Protein AF-A0AA88I5X0-F1 (afdb_monomer_lite)

Foldseek 3Di:
DDDPPPPDDPVLQKKKFFFDPVLLVQFFQDPPPPDPFDRDGHHPDGFQQPVGDPQQQWKFWAWPVGGDFIWGNPGSGITMGTCVSCVVQQPDVVGPIQTWIKTSDDDPVDPVGDIGTTGTRDMGRRPPDD

Sequence (130 aa):
NEGTGKEATSHNSQTRIRLSSESVKGFGIDYQNLAPNKLGIRGKDTIPVDPPDEYPWMAALMDRYGHFCGGSLIHNRHILTAARCVLNKTSTFPPKRELYVRLGEYDFLDKTRKERNILVERIIIHEDYK

pLDDT: mean 71.61, std 18.91, range [34.5, 94.81]

Structure (mmCIF, N/CA/C/O backbone):
data_AF-A0AA88I5X0-F1
#
_entry.id   AF-A0AA88I5X0-F1
#
loop_
_atom_site.group_PDB
_atom_site.id
_atom_site.type_symbol
_atom_site.label_atom_id
_atom_site.label_alt_id
_atom_site.label_comp_id
_atom_site.label_asym_id
_atom_site.label_entity_id
_atom_site.label_seq_id
_atom_site.pdbx_PDB_ins_code
_atom_site.Cartn_x
_atom_site.Cartn_y
_atom_site.Cartn_z
_atom_site.occupancy
_atom_site.B_iso_or_equiv
_atom_site.auth_seq_id
_atom_site.auth_comp_id
_atom_site.auth_asym_id
_atom_site.auth_atom_id
_atom_site.pdbx_PDB_model_num
ATOM 1 N N . ASN A 1 1 ? -10.125 -10.953 37.740 1.00 35.84 1 ASN A N 1
ATOM 2 C CA . ASN A 1 1 ? -10.886 -10.300 36.655 1.00 35.84 1 ASN A CA 1
ATOM 3 C C . ASN A 1 1 ? -10.100 -10.394 35.364 1.00 35.84 1 ASN A C 1
ATOM 5 O O . ASN A 1 1 ? -9.392 -9.464 35.004 1.00 35.84 1 ASN A O 1
ATOM 9 N N . GLU A 1 2 ? -10.182 -11.554 34.715 1.00 39.91 2 GLU A N 1
ATOM 10 C CA . GLU A 1 2 ? -9.663 -11.772 33.365 1.00 39.91 2 GLU A CA 1
ATOM 11 C C . GLU A 1 2 ? -10.558 -11.023 32.376 1.00 39.91 2 GLU A C 1
ATOM 13 O O . GLU A 1 2 ? -11.710 -11.388 32.145 1.00 39.91 2 GLU A O 1
ATOM 18 N N . GLY A 1 3 ? -10.047 -9.917 31.840 1.00 40.91 3 GLY A N 1
ATOM 19 C CA . GLY A 1 3 ? -10.659 -9.236 30.711 1.00 40.91 3 GLY A CA 1
ATOM 20 C C . GLY A 1 3 ? -10.389 -10.045 29.451 1.00 40.91 3 GLY A C 1
ATOM 21 O O . GLY A 1 3 ? -9.257 -10.095 28.981 1.00 40.91 3 GLY A O 1
ATOM 22 N N . THR A 1 4 ? -11.425 -10.679 28.912 1.00 45.72 4 THR A N 1
ATOM 23 C CA . THR A 1 4 ? -11.408 -11.390 27.632 1.00 45.72 4 THR A CA 1
ATOM 24 C C . THR A 1 4 ? -11.070 -10.431 26.484 1.00 45.72 4 THR A C 1
ATOM 26 O O . THR A 1 4 ? -11.962 -9.858 25.851 1.00 45.72 4 THR A O 1
ATOM 29 N N . GLY A 1 5 ? -9.782 -10.242 26.205 1.00 45.66 5 GLY A N 1
ATOM 30 C CA . GLY A 1 5 ? -9.322 -9.737 24.919 1.00 45.66 5 GLY A CA 1
ATOM 31 C C . GLY A 1 5 ? -9.581 -10.825 23.886 1.00 45.66 5 GLY A C 1
ATOM 32 O O . GLY A 1 5 ? -8.889 -11.837 23.879 1.00 45.66 5 GLY A O 1
ATOM 33 N N . LYS A 1 6 ? -10.624 -10.674 23.062 1.00 47.69 6 LYS A N 1
ATOM 34 C CA . LYS A 1 6 ? -10.809 -11.564 21.911 1.00 47.69 6 LYS A CA 1
ATOM 35 C C . LYS A 1 6 ? -9.628 -11.330 20.973 1.00 47.69 6 LYS A C 1
ATOM 37 O O . LYS A 1 6 ? -9.539 -10.269 20.365 1.00 47.69 6 LYS A O 1
ATOM 42 N N . GLU A 1 7 ? -8.727 -12.299 20.920 1.00 56.38 7 GLU A N 1
ATOM 43 C CA . GLU A 1 7 ? -7.575 -12.316 20.025 1.00 56.38 7 GLU A CA 1
ATOM 44 C C . GLU A 1 7 ? -8.048 -12.134 18.572 1.00 56.38 7 GLU A C 1
ATOM 46 O O . GLU A 1 7 ? -9.090 -12.670 18.176 1.00 56.38 7 GLU A O 1
ATOM 51 N N . ALA A 1 8 ? -7.336 -11.321 17.785 1.00 59.41 8 ALA A N 1
ATOM 52 C CA . ALA A 1 8 ? -7.704 -11.065 16.398 1.00 59.41 8 ALA A CA 1
ATOM 53 C C . ALA A 1 8 ? -7.723 -12.386 15.611 1.00 59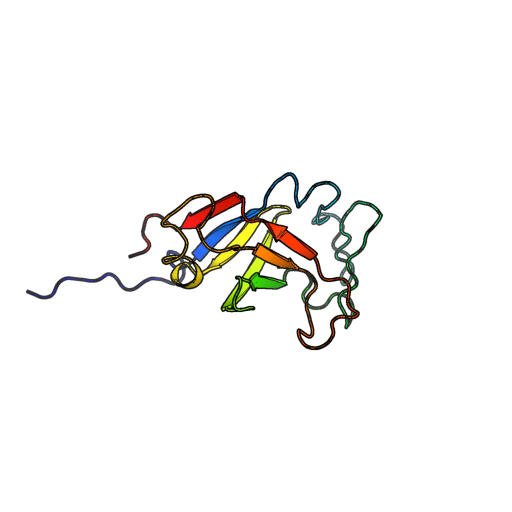.41 8 ALA A C 1
ATOM 55 O O . ALA A 1 8 ? -6.702 -13.042 15.424 1.00 59.41 8 ALA A O 1
ATOM 56 N N . THR A 1 9 ? -8.899 -12.776 15.131 1.00 67.75 9 THR A N 1
ATOM 57 C CA . THR A 1 9 ? -9.056 -13.878 14.182 1.00 67.75 9 THR A CA 1
ATOM 58 C C . THR A 1 9 ? -8.449 -13.513 12.823 1.00 67.75 9 THR A C 1
ATOM 60 O O . THR A 1 9 ? -8.314 -12.342 12.461 1.00 67.75 9 THR A O 1
ATOM 63 N N . SER A 1 10 ? -8.149 -14.519 11.999 1.00 63.25 10 SER A N 1
ATOM 64 C CA . SER A 1 10 ? -7.690 -14.285 10.621 1.00 63.25 10 SER A CA 1
ATOM 65 C C . SER A 1 10 ? -8.636 -13.356 9.832 1.00 63.25 10 SER A C 1
ATOM 67 O O . SER A 1 10 ? -8.168 -12.507 9.075 1.00 63.25 10 SER A O 1
ATOM 69 N N . HIS A 1 11 ? -9.951 -13.435 10.067 1.00 67.62 11 HIS A N 1
ATOM 70 C CA . HIS A 1 11 ? -10.963 -12.689 9.314 1.00 67.62 11 HIS A CA 1
ATOM 71 C C . HIS A 1 11 ? -11.053 -11.208 9.716 1.00 67.62 11 HIS A C 1
ATOM 73 O O . HIS A 1 11 ? -10.990 -10.340 8.849 1.00 67.62 11 HIS A O 1
ATOM 79 N N . ASN A 1 12 ? -11.142 -10.895 11.015 1.00 78.25 12 ASN A N 1
ATOM 80 C CA . ASN A 1 12 ? -11.202 -9.499 11.476 1.00 78.25 12 ASN A CA 1
ATOM 81 C C . ASN A 1 12 ? -9.834 -8.796 11.426 1.00 78.25 12 ASN A C 1
ATOM 83 O O . ASN A 1 12 ? -9.780 -7.574 11.492 1.00 78.25 12 ASN A O 1
ATOM 87 N N . SER A 1 13 ? -8.730 -9.535 11.260 1.00 83.62 13 SER A N 1
ATOM 88 C CA . SER A 1 13 ? -7.395 -8.954 11.072 1.00 83.62 13 SER A CA 1
ATOM 89 C C . SER A 1 13 ? -7.182 -8.277 9.711 1.00 83.62 13 SER A C 1
ATOM 91 O O . SER A 1 13 ? -6.164 -7.609 9.529 1.00 83.62 13 SER A O 1
ATOM 93 N N . GLN A 1 14 ? -8.108 -8.428 8.759 1.00 86.88 14 GLN A N 1
ATOM 94 C CA . GLN A 1 14 ? -7.991 -7.870 7.412 1.00 86.88 14 GLN A CA 1
ATOM 95 C C . GLN A 1 14 ? -8.532 -6.438 7.325 1.00 86.88 14 GLN A C 1
ATOM 97 O O . GLN A 1 14 ? -9.593 -6.113 7.851 1.00 86.88 14 GLN A O 1
ATOM 102 N N . THR A 1 15 ? -7.822 -5.589 6.586 1.00 89.81 15 THR A N 1
ATOM 103 C CA . THR A 1 15 ? -8.151 -4.176 6.387 1.00 89.81 15 THR A CA 1
ATOM 104 C C . THR A 1 15 ? -8.088 -3.811 4.918 1.00 89.81 15 THR A C 1
ATOM 106 O O . THR A 1 15 ? -7.155 -4.185 4.204 1.00 89.81 15 THR A O 1
ATOM 109 N N . ARG A 1 16 ? -9.065 -3.018 4.472 1.00 92.06 16 ARG A N 1
ATOM 110 C CA . ARG A 1 16 ? -9.115 -2.497 3.109 1.00 92.06 16 ARG A CA 1
ATOM 111 C C . ARG A 1 16 ? -8.575 -1.073 3.060 1.00 92.06 16 ARG A C 1
ATOM 113 O O . ARG A 1 16 ? -9.053 -0.195 3.771 1.00 92.06 16 ARG A O 1
ATOM 120 N N . ILE A 1 17 ? -7.623 -0.820 2.173 1.00 91.38 17 ILE A N 1
ATOM 121 C CA . ILE A 1 17 ? -7.149 0.525 1.845 1.00 91.38 17 ILE A CA 1
ATOM 122 C C . ILE A 1 17 ? -7.748 0.923 0.501 1.00 91.38 17 ILE A C 1
ATOM 124 O O . ILE A 1 17 ? -7.644 0.184 -0.477 1.00 91.38 17 ILE A O 1
ATOM 128 N N . ARG A 1 18 ? -8.376 2.096 0.451 1.00 90.56 18 ARG A N 1
ATOM 129 C CA . ARG A 1 18 ? -8.892 2.710 -0.769 1.00 90.56 18 ARG A CA 1
ATOM 130 C C . ARG A 1 18 ? -7.876 3.710 -1.312 1.00 90.56 18 ARG A C 1
ATOM 132 O O . ARG A 1 18 ? -7.434 4.601 -0.588 1.00 90.56 18 ARG A O 1
ATOM 139 N N . LEU A 1 19 ? -7.527 3.557 -2.583 1.00 88.00 19 LEU A N 1
ATOM 140 C CA . LEU A 1 19 ? -6.567 4.396 -3.298 1.00 88.00 19 LEU A CA 1
ATOM 141 C C . LEU A 1 19 ? -7.240 5.645 -3.890 1.00 88.00 19 LEU A C 1
ATOM 143 O O . LEU A 1 19 ? -8.393 5.588 -4.346 1.00 88.00 19 LEU A O 1
ATOM 147 N N . SER A 1 20 ? -6.495 6.754 -3.917 1.00 85.75 20 SER A N 1
ATOM 148 C CA . SER A 1 20 ? -6.930 8.038 -4.478 1.00 85.75 20 SER A CA 1
ATOM 149 C C . SER A 1 20 ? -7.336 7.905 -5.941 1.00 85.75 20 SER A C 1
ATOM 151 O O . SER A 1 20 ? -6.580 7.391 -6.763 1.00 85.75 20 SER A O 1
ATOM 153 N N . SER A 1 21 ? -8.531 8.408 -6.270 1.00 79.06 21 SER A N 1
ATOM 154 C CA . SER A 1 21 ? -9.049 8.421 -7.647 1.00 79.06 21 SER A CA 1
ATOM 155 C C . SER A 1 21 ? -8.152 9.175 -8.624 1.00 79.06 21 SER A C 1
ATOM 157 O O . SER A 1 21 ? -8.062 8.790 -9.785 1.00 79.06 21 SER A O 1
ATOM 159 N N . GLU A 1 22 ? -7.486 10.227 -8.155 1.00 76.62 22 GLU A N 1
ATOM 160 C CA . GLU A 1 22 ? -6.584 11.033 -8.969 1.00 76.62 22 GLU A CA 1
ATOM 161 C C . GLU A 1 22 ? -5.295 10.266 -9.264 1.00 76.62 22 GLU A C 1
ATOM 163 O O . GLU A 1 22 ? -4.879 10.173 -10.415 1.00 76.62 22 GLU A O 1
ATOM 168 N N . SER A 1 23 ? -4.729 9.617 -8.244 1.00 70.19 23 SER A N 1
ATOM 169 C CA . SER A 1 23 ? -3.507 8.819 -8.378 1.00 70.19 23 SER A CA 1
ATOM 170 C C . SER A 1 23 ? -3.701 7.534 -9.191 1.00 70.19 23 SER A C 1
ATOM 172 O O . SER A 1 23 ? -2.721 6.973 -9.671 1.00 70.19 23 SER A O 1
ATOM 174 N N . VAL A 1 24 ? -4.944 7.064 -9.362 1.00 69.81 24 VAL A N 1
ATOM 175 C CA . VAL A 1 24 ? -5.278 5.917 -10.227 1.00 69.81 24 VAL A CA 1
ATOM 176 C C . VAL A 1 24 ? -5.873 6.324 -11.585 1.00 69.81 24 VAL A C 1
ATOM 178 O O . VAL A 1 24 ? -6.347 5.473 -12.337 1.00 69.81 24 VAL A O 1
ATOM 181 N N . LYS A 1 25 ? -5.903 7.615 -11.935 1.00 62.59 25 LYS A N 1
ATOM 182 C CA . LYS A 1 25 ? -6.444 8.059 -13.228 1.00 62.59 25 LYS A CA 1
ATOM 183 C C . LYS A 1 25 ? -5.541 7.563 -14.366 1.00 62.59 25 LYS A C 1
ATOM 185 O O . LYS A 1 25 ? -4.336 7.774 -14.338 1.00 62.59 25 LYS A O 1
ATOM 190 N N . GLY A 1 26 ? -6.118 6.883 -15.361 1.00 53.94 26 GLY A N 1
ATOM 191 C CA . GLY A 1 26 ? -5.339 6.211 -16.417 1.00 53.94 26 GLY A CA 1
ATOM 192 C C . GLY A 1 26 ? -4.691 4.891 -15.972 1.00 53.94 26 GLY A C 1
ATOM 193 O O . GLY A 1 26 ? -3.863 4.342 -16.690 1.00 53.94 26 GLY A O 1
ATOM 194 N N . PHE A 1 27 ? -5.067 4.382 -14.796 1.00 57.94 27 PHE A N 1
ATOM 195 C CA . PHE A 1 27 ? -4.659 3.091 -14.257 1.00 57.94 27 PHE A CA 1
ATOM 196 C C . PHE A 1 27 ? -5.900 2.213 -14.040 1.00 57.94 27 PHE A C 1
ATOM 198 O O . PHE A 1 27 ? -6.858 2.607 -13.375 1.00 57.94 27 PHE A O 1
ATOM 205 N N . GLY A 1 28 ? -5.894 1.001 -14.587 1.00 49.41 28 GLY A N 1
ATOM 206 C CA . GLY A 1 28 ? -6.929 0.011 -14.309 1.00 49.41 28 GLY A CA 1
ATOM 207 C C . GLY A 1 28 ? -6.413 -1.389 -14.567 1.00 49.41 28 GLY A C 1
ATOM 208 O O . GLY A 1 28 ? -5.955 -1.668 -15.663 1.00 49.41 28 GLY A O 1
ATOM 209 N N . ILE A 1 29 ? -6.494 -2.269 -13.581 1.00 52.53 29 ILE A N 1
ATOM 210 C CA . ILE A 1 29 ? -6.174 -3.683 -13.750 1.00 52.53 29 ILE A CA 1
ATOM 211 C C . ILE A 1 29 ? -7.315 -4.309 -14.538 1.00 52.53 29 ILE A C 1
ATOM 213 O O . ILE A 1 29 ? -8.480 -4.234 -14.133 1.00 52.53 29 ILE A O 1
ATOM 217 N N . ASP A 1 30 ? -7.002 -4.900 -15.685 1.00 50.41 30 ASP A N 1
ATOM 218 C CA . ASP A 1 30 ? -7.979 -5.701 -16.407 1.00 50.41 30 ASP A CA 1
ATOM 219 C C . ASP A 1 30 ? -8.085 -7.104 -15.798 1.00 50.41 30 ASP A C 1
ATOM 221 O O . ASP A 1 30 ? -7.369 -8.018 -16.189 1.00 50.41 30 ASP A O 1
ATOM 225 N N . TYR A 1 31 ? -9.008 -7.277 -14.848 1.00 46.94 31 TYR A N 1
ATOM 226 C CA . TYR A 1 31 ? -9.311 -8.585 -14.254 1.00 46.94 31 TYR A CA 1
ATOM 227 C C . TYR A 1 31 ? -9.994 -9.565 -15.229 1.00 46.94 31 TYR A C 1
ATOM 229 O O . TYR A 1 31 ? -10.053 -10.753 -14.933 1.00 46.94 31 TYR A O 1
ATOM 237 N N . GLN A 1 32 ? -10.534 -9.097 -16.365 1.00 41.78 32 GLN A N 1
ATOM 238 C CA . GLN A 1 32 ? -11.267 -9.940 -17.324 1.00 41.78 32 GLN A CA 1
ATOM 239 C C . GLN A 1 32 ? -10.373 -10.499 -18.439 1.00 41.78 32 GLN A C 1
ATOM 241 O O . GLN A 1 32 ? -10.704 -11.527 -19.017 1.00 41.78 32 GLN A O 1
ATOM 246 N N . ASN A 1 33 ? -9.223 -9.869 -18.697 1.00 39.69 33 ASN A N 1
ATOM 247 C CA . ASN A 1 33 ? -8.177 -10.379 -19.589 1.00 39.69 33 ASN A CA 1
ATOM 248 C C . ASN A 1 33 ? -6.875 -10.625 -18.820 1.00 39.69 33 ASN A C 1
ATOM 250 O O . ASN A 1 33 ? -5.794 -10.228 -19.256 1.00 39.69 33 ASN A O 1
ATOM 254 N N . LEU A 1 34 ? -6.985 -11.300 -17.674 1.00 46.91 34 LEU A N 1
ATOM 255 C CA . LEU A 1 34 ? -5.848 -11.933 -17.014 1.00 46.91 34 LEU A CA 1
ATOM 256 C C . LEU A 1 34 ? -5.437 -13.145 -17.857 1.00 46.91 34 LEU A C 1
ATOM 258 O O . LEU A 1 34 ? -5.731 -14.289 -17.513 1.00 46.91 34 LEU A O 1
ATOM 262 N N . ALA A 1 35 ? -4.787 -12.910 -18.997 1.00 36.56 35 ALA A N 1
ATOM 263 C CA . ALA A 1 35 ? -3.944 -13.958 -19.548 1.00 36.56 35 ALA A CA 1
ATOM 264 C C . ALA A 1 35 ? -2.953 -14.355 -18.437 1.00 36.56 35 ALA A C 1
ATOM 266 O O . ALA A 1 35 ? -2.474 -13.455 -17.731 1.00 36.56 35 ALA A O 1
ATOM 267 N N . PRO A 1 36 ? -2.647 -15.652 -18.244 1.00 35.19 36 PRO A N 1
ATOM 268 C CA . PRO A 1 36 ? -1.515 -16.020 -17.408 1.00 35.19 36 PRO A CA 1
ATOM 269 C C . PRO A 1 36 ? -0.325 -15.229 -17.959 1.00 35.19 36 PRO A C 1
ATOM 271 O O . PRO A 1 36 ? 0.010 -15.358 -19.136 1.00 35.19 36 PRO A O 1
ATOM 274 N N . ASN A 1 37 ? 0.224 -14.333 -17.141 1.00 38.97 37 ASN A N 1
ATOM 275 C CA . ASN A 1 37 ? 1.354 -13.462 -17.469 1.00 38.97 37 ASN A CA 1
ATOM 276 C C . ASN A 1 37 ? 1.052 -12.186 -18.283 1.00 38.97 37 ASN A C 1
ATOM 278 O O . ASN A 1 37 ? 1.800 -11.835 -19.191 1.00 38.97 37 ASN A O 1
ATOM 282 N N . LYS A 1 38 ? -0.035 -11.462 -17.989 1.00 40.03 38 LYS A N 1
ATOM 283 C CA . LYS A 1 38 ? -0.143 -10.039 -18.370 1.00 40.03 38 LYS A CA 1
ATOM 284 C C . LYS A 1 38 ? -1.092 -9.301 -17.436 1.00 40.03 38 LYS A C 1
ATOM 286 O O . LYS A 1 38 ? -2.298 -9.256 -17.679 1.00 40.03 38 LYS A O 1
ATOM 291 N N . LEU A 1 39 ? -0.564 -8.656 -16.394 1.00 43.25 39 LEU A N 1
ATOM 292 C CA . LEU A 1 39 ? -1.352 -7.643 -15.688 1.00 43.25 39 LEU A CA 1
ATOM 293 C C . LEU A 1 39 ? -1.342 -6.351 -16.516 1.00 43.25 39 LEU A C 1
ATOM 295 O O . LEU A 1 39 ? -0.566 -5.424 -16.297 1.00 43.25 39 LEU A O 1
ATOM 299 N N . GLY A 1 40 ? -2.199 -6.310 -17.535 1.00 40.81 40 GLY A N 1
ATOM 300 C CA . GLY A 1 40 ? -2.383 -5.133 -18.371 1.00 40.81 40 GLY A CA 1
ATOM 301 C C . GLY A 1 40 ? -3.098 -4.036 -17.591 1.00 40.81 40 GLY A C 1
ATOM 302 O O . GLY A 1 40 ? -4.327 -4.028 -17.511 1.00 40.81 40 GLY A O 1
ATOM 303 N N . ILE A 1 41 ? -2.339 -3.089 -17.036 1.00 44.66 41 ILE A N 1
ATOM 304 C CA . ILE A 1 41 ? -2.891 -1.797 -16.634 1.00 44.66 41 ILE A CA 1
ATOM 305 C C . ILE A 1 41 ? -3.432 -1.126 -17.906 1.00 44.66 41 ILE A C 1
ATOM 307 O O . ILE A 1 41 ? -2.670 -0.730 -18.787 1.00 44.66 41 ILE A O 1
ATOM 311 N N . ARG A 1 42 ? -4.754 -1.039 -18.059 1.00 34.50 42 ARG A N 1
ATOM 312 C CA . ARG A 1 42 ? -5.389 -0.417 -19.224 1.00 34.50 42 ARG A CA 1
ATOM 313 C C . ARG A 1 42 ? -5.069 1.081 -19.244 1.00 34.50 42 ARG A C 1
ATOM 315 O O . ARG A 1 42 ? -5.634 1.846 -18.466 1.00 34.50 42 ARG A O 1
ATOM 322 N N . GLY A 1 43 ? -4.206 1.474 -20.182 1.00 37.72 43 GLY A N 1
ATOM 323 C CA . GLY A 1 43 ? -3.949 2.864 -20.564 1.00 37.72 43 GLY A CA 1
ATOM 324 C C . GLY A 1 43 ? -2.466 3.174 -20.748 1.00 37.72 43 GLY A C 1
ATOM 325 O O . GLY A 1 43 ? -1.873 3.680 -19.817 1.00 37.72 43 GLY A O 1
ATOM 326 N N . LYS A 1 44 ? -1.898 2.893 -21.934 1.00 40.78 44 LYS A N 1
ATOM 327 C CA . LYS A 1 44 ? -0.561 3.284 -22.468 1.00 40.78 44 LYS A CA 1
ATOM 328 C C . LYS A 1 44 ? 0.714 3.102 -21.604 1.00 40.78 44 LYS A C 1
ATOM 330 O O . LYS A 1 44 ? 1.790 3.059 -22.189 1.00 40.78 44 LYS A O 1
ATOM 335 N N . ASP A 1 45 ? 0.610 2.878 -20.299 1.00 45.03 45 ASP A N 1
ATOM 336 C CA . ASP A 1 45 ? 1.696 2.735 -19.335 1.00 45.03 45 ASP A CA 1
ATOM 337 C C . ASP A 1 45 ? 1.561 1.380 -18.624 1.00 45.03 45 ASP A C 1
ATOM 339 O O . ASP A 1 45 ? 0.969 1.261 -17.549 1.00 45.03 45 ASP A O 1
ATOM 343 N N . THR A 1 46 ? 2.086 0.321 -19.236 1.00 49.22 46 THR A N 1
ATOM 344 C CA . THR A 1 46 ? 2.255 -0.969 -18.557 1.00 49.22 46 THR A CA 1
ATOM 345 C C . THR A 1 46 ? 3.389 -0.850 -17.545 1.00 49.22 46 THR A C 1
ATOM 347 O O . THR A 1 46 ? 4.488 -0.434 -17.918 1.00 49.22 46 THR A O 1
ATOM 350 N N . ILE A 1 47 ? 3.143 -1.214 -16.284 1.00 47.72 47 ILE A N 1
ATOM 351 C CA . ILE A 1 47 ? 4.206 -1.351 -15.283 1.00 47.72 47 ILE A CA 1
ATOM 352 C C . ILE A 1 47 ? 4.950 -2.656 -15.596 1.00 47.72 47 ILE A C 1
ATOM 354 O O . ILE A 1 47 ? 4.322 -3.712 -15.515 1.00 47.72 47 ILE A O 1
ATOM 358 N N . PRO A 1 48 ? 6.235 -2.625 -15.985 1.00 46.97 48 PRO A N 1
ATOM 359 C CA . PRO A 1 48 ? 7.016 -3.841 -16.149 1.00 46.97 48 PRO A CA 1
ATOM 360 C C . PRO A 1 48 ? 7.295 -4.413 -14.754 1.00 46.97 48 PRO A C 1
ATOM 362 O O . PRO A 1 48 ? 8.040 -3.819 -13.979 1.00 46.97 48 PRO A O 1
ATOM 365 N N . VAL A 1 49 ? 6.661 -5.532 -14.421 1.00 49.00 49 VAL A N 1
ATOM 366 C CA . VAL A 1 49 ? 7.092 -6.426 -13.336 1.00 49.00 49 VAL A CA 1
ATOM 367 C C . VAL A 1 49 ? 8.181 -7.344 -13.911 1.00 49.00 49 VAL A C 1
ATOM 369 O O . VAL A 1 49 ? 8.109 -7.666 -15.089 1.00 49.00 49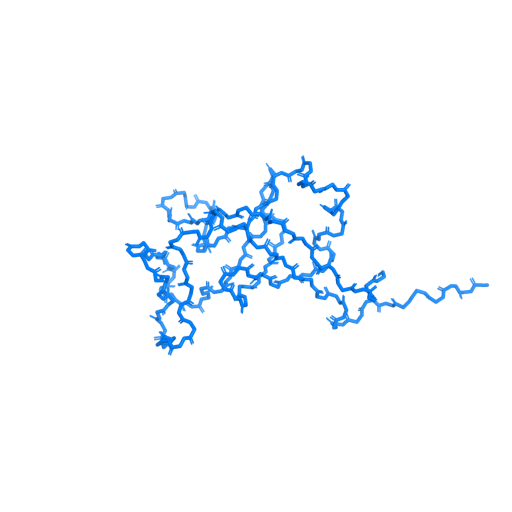 VAL A O 1
ATOM 372 N N . ASP A 1 50 ? 9.226 -7.692 -13.158 1.00 45.47 50 ASP A N 1
ATOM 373 C CA . ASP A 1 50 ? 10.320 -8.567 -13.627 1.00 45.47 50 ASP A CA 1
ATOM 374 C C . ASP A 1 50 ? 10.805 -9.492 -12.480 1.00 45.47 50 ASP A C 1
ATOM 376 O O . ASP A 1 50 ? 11.159 -8.930 -11.437 1.00 45.47 50 ASP A O 1
ATOM 380 N N . PRO A 1 51 ? 10.824 -10.842 -12.634 1.00 50.66 51 PRO A N 1
ATOM 381 C CA . PRO A 1 51 ? 10.410 -11.571 -13.835 1.00 50.66 51 PRO A CA 1
ATOM 382 C C . PRO A 1 51 ? 8.957 -11.234 -14.185 1.00 50.66 51 PRO A C 1
ATOM 384 O O . PRO A 1 51 ? 8.154 -11.012 -13.271 1.00 50.66 51 PRO A O 1
ATOM 387 N N . PRO A 1 52 ? 8.638 -11.067 -15.483 1.00 52.09 52 PRO A N 1
ATOM 388 C CA . PRO A 1 52 ? 7.333 -10.607 -15.918 1.00 52.09 52 PRO A CA 1
ATOM 389 C C . PRO A 1 52 ? 6.238 -11.408 -15.244 1.00 52.09 52 PRO A C 1
ATOM 391 O O . PRO A 1 52 ? 6.113 -12.611 -15.443 1.00 52.09 52 PRO A O 1
ATOM 394 N N . ASP A 1 53 ? 5.443 -10.702 -14.446 1.00 55.25 53 ASP A N 1
ATOM 395 C CA . ASP A 1 53 ? 4.083 -11.107 -14.138 1.00 55.25 53 ASP A CA 1
ATOM 396 C C . ASP A 1 53 ? 3.891 -12.221 -13.097 1.00 55.25 53 ASP A C 1
ATOM 398 O O . ASP A 1 53 ? 2.786 -12.754 -13.009 1.00 55.25 53 ASP A O 1
ATOM 402 N N . GLU A 1 54 ? 4.873 -12.528 -12.238 1.00 67.12 54 GLU A N 1
ATOM 403 C CA . GLU A 1 54 ? 4.645 -13.554 -11.200 1.00 67.12 54 GLU A CA 1
ATOM 404 C C . GLU A 1 54 ? 3.704 -13.080 -10.076 1.00 67.12 54 GLU A C 1
ATOM 406 O O . GLU A 1 54 ? 2.799 -13.815 -9.677 1.00 67.12 54 GLU A O 1
ATOM 411 N N . TYR A 1 55 ? 3.861 -11.837 -9.588 1.00 76.12 55 TYR A N 1
ATOM 412 C CA . TYR A 1 55 ? 3.053 -11.306 -8.472 1.00 76.12 55 TYR A CA 1
ATOM 413 C C . TYR A 1 55 ? 2.586 -9.853 -8.669 1.00 76.12 55 TYR A C 1
ATOM 415 O O . TYR A 1 55 ? 2.828 -8.984 -7.828 1.00 76.12 55 TYR A O 1
ATOM 423 N N . PRO A 1 56 ? 1.877 -9.548 -9.764 1.00 72.94 56 PRO A N 1
ATOM 424 C CA . PRO A 1 56 ? 1.515 -8.179 -10.132 1.00 72.94 56 PRO A CA 1
ATOM 425 C C . PRO A 1 56 ? 0.507 -7.504 -9.181 1.00 72.94 56 PRO A C 1
ATOM 427 O O . PRO A 1 56 ? 0.323 -6.288 -9.218 1.00 72.94 56 PRO A O 1
ATOM 430 N N . TRP A 1 57 ? -0.144 -8.275 -8.307 1.00 82.56 57 TRP A N 1
ATOM 431 C CA . TRP A 1 57 ? -0.994 -7.762 -7.231 1.00 82.56 57 TRP A CA 1
ATOM 432 C C . TRP A 1 57 ? -0.213 -7.350 -5.977 1.00 82.56 57 TRP A C 1
ATOM 434 O O . TRP A 1 57 ? -0.827 -6.836 -5.040 1.00 82.56 57 TRP A O 1
ATOM 444 N N . MET A 1 58 ? 1.100 -7.590 -5.907 1.00 86.38 58 MET A N 1
ATOM 445 C CA . MET A 1 58 ? 1.899 -7.228 -4.739 1.00 86.38 58 MET A CA 1
ATOM 446 C C . MET A 1 58 ? 1.925 -5.719 -4.546 1.00 86.38 58 MET A C 1
ATOM 448 O O . MET A 1 58 ? 2.191 -4.942 -5.465 1.00 86.38 58 MET A O 1
ATOM 452 N N . ALA A 1 59 ? 1.636 -5.317 -3.316 1.00 90.94 59 ALA A N 1
ATOM 453 C CA . ALA A 1 59 ? 1.604 -3.931 -2.912 1.00 90.94 59 ALA A CA 1
ATOM 454 C C . ALA A 1 59 ? 2.525 -3.726 -1.713 1.00 90.94 59 ALA A C 1
ATOM 456 O O . ALA A 1 59 ? 2.401 -4.406 -0.695 1.00 90.94 59 ALA A O 1
ATOM 457 N N . ALA A 1 60 ? 3.420 -2.754 -1.823 1.00 92.81 60 ALA A N 1
ATOM 458 C CA . ALA A 1 60 ? 4.243 -2.298 -0.718 1.00 92.81 60 ALA A CA 1
ATOM 459 C C . ALA A 1 60 ? 3.566 -1.091 -0.062 1.00 92.81 60 ALA A C 1
ATOM 461 O O . ALA A 1 60 ? 3.287 -0.086 -0.716 1.00 92.81 60 ALA A O 1
ATOM 462 N N . LEU A 1 61 ? 3.273 -1.179 1.233 1.00 93.69 61 LEU A N 1
ATOM 463 C CA . LEU A 1 61 ? 2.822 -0.039 2.020 1.00 93.69 61 LEU A CA 1
ATOM 464 C C . LEU A 1 61 ? 4.053 0.735 2.477 1.00 93.69 61 LEU A C 1
ATOM 466 O O . LEU A 1 61 ? 4.950 0.192 3.130 1.00 93.69 61 LEU A O 1
ATOM 470 N N . MET A 1 62 ? 4.061 2.014 2.130 1.00 92.56 62 MET A N 1
ATOM 471 C CA . MET A 1 62 ? 5.195 2.903 2.300 1.00 92.56 62 MET A CA 1
ATOM 472 C C . MET A 1 62 ? 4.797 4.091 3.161 1.00 92.56 62 MET A C 1
ATOM 474 O O . MET A 1 62 ? 3.681 4.605 3.066 1.00 92.56 62 MET A O 1
ATOM 478 N N . ASP A 1 63 ? 5.726 4.557 3.982 1.00 89.62 63 ASP A N 1
ATOM 479 C CA . ASP A 1 63 ? 5.659 5.896 4.544 1.00 89.62 63 ASP A CA 1
ATOM 480 C C . ASP A 1 63 ? 6.990 6.630 4.338 1.00 89.62 63 ASP A C 1
ATOM 482 O O . ASP A 1 63 ? 7.874 6.162 3.617 1.00 89.62 63 ASP A O 1
ATOM 486 N N . ARG A 1 64 ? 7.146 7.803 4.956 1.00 86.62 64 ARG A N 1
ATOM 487 C CA . ARG A 1 64 ? 8.377 8.603 4.857 1.00 86.62 64 ARG A CA 1
ATOM 488 C C . ARG A 1 64 ? 9.654 7.872 5.302 1.00 86.62 64 ARG A C 1
ATOM 490 O O . ARG A 1 64 ? 10.744 8.352 5.017 1.00 86.62 64 ARG A O 1
ATOM 497 N N . TYR A 1 65 ? 9.530 6.778 6.054 1.00 88.31 65 TYR A N 1
ATOM 498 C CA . TYR A 1 65 ? 10.647 5.962 6.528 1.00 88.31 65 TYR A CA 1
ATOM 499 C C . TYR A 1 65 ? 10.916 4.744 5.634 1.00 88.31 65 TYR A C 1
ATOM 501 O O . TYR A 1 65 ? 11.886 4.029 5.871 1.00 88.31 65 TYR A O 1
ATOM 509 N N . GLY A 1 66 ? 10.089 4.517 4.610 1.00 89.56 66 GLY A N 1
ATOM 510 C CA . GLY A 1 66 ? 10.223 3.416 3.662 1.00 89.56 66 GLY A CA 1
ATOM 511 C C . GLY A 1 66 ? 9.112 2.372 3.777 1.00 89.56 66 GLY A C 1
ATOM 512 O O . GLY A 1 66 ? 8.014 2.646 4.268 1.00 89.56 66 GLY A O 1
ATOM 513 N N . HIS A 1 67 ? 9.403 1.174 3.267 1.00 92.94 67 HIS A N 1
ATOM 514 C CA . HIS A 1 67 ? 8.501 0.025 3.303 1.00 92.94 67 HIS A CA 1
ATOM 515 C C . HIS A 1 67 ? 8.307 -0.472 4.737 1.00 92.94 67 HIS A C 1
ATOM 517 O O . HIS A 1 67 ? 9.282 -0.724 5.443 1.00 92.94 67 HIS A O 1
ATOM 523 N N . PHE A 1 68 ? 7.053 -0.653 5.154 1.00 92.19 68 PHE A N 1
ATOM 524 C CA . PHE A 1 68 ? 6.742 -1.139 6.503 1.00 92.19 68 PHE A CA 1
ATOM 525 C C . PHE A 1 68 ? 5.778 -2.329 6.540 1.00 92.19 68 PHE A C 1
ATOM 527 O O . PHE A 1 68 ? 5.724 -3.025 7.551 1.00 92.19 68 PHE A O 1
ATOM 534 N N . CYS A 1 69 ? 5.004 -2.564 5.479 1.00 94.81 69 CYS A N 1
ATOM 535 C CA . CYS A 1 69 ? 4.083 -3.693 5.384 1.00 94.81 69 CYS A CA 1
ATOM 536 C C . CYS A 1 69 ? 3.797 -4.062 3.928 1.00 94.81 69 CYS A C 1
ATOM 538 O O . CYS A 1 69 ? 3.878 -3.226 3.033 1.00 94.81 69 CYS A O 1
ATOM 540 N N . GLY A 1 70 ? 3.351 -5.300 3.722 1.00 94.62 70 GLY A N 1
ATOM 541 C CA . GLY A 1 70 ? 2.798 -5.751 2.450 1.00 94.62 70 GLY A CA 1
ATOM 542 C C . GLY A 1 70 ? 1.279 -5.593 2.358 1.00 94.62 70 GLY A C 1
ATOM 543 O O . GLY A 1 70 ? 0.567 -5.367 3.345 1.00 94.62 70 GLY A O 1
ATOM 544 N N . GLY A 1 71 ? 0.776 -5.762 1.145 1.00 94.06 71 GLY A N 1
ATOM 545 C CA . GLY A 1 71 ? -0.637 -5.858 0.828 1.00 94.06 71 GLY A CA 1
ATOM 546 C C . GLY A 1 71 ? -0.854 -6.494 -0.539 1.00 94.06 71 GLY A C 1
ATOM 547 O O . GLY A 1 71 ? 0.090 -6.798 -1.270 1.00 94.06 71 GLY A O 1
ATOM 548 N N . SER A 1 72 ? -2.120 -6.681 -0.886 1.00 91.44 72 SER A N 1
ATOM 549 C CA . SER A 1 72 ? -2.529 -7.264 -2.159 1.00 91.44 72 SER A CA 1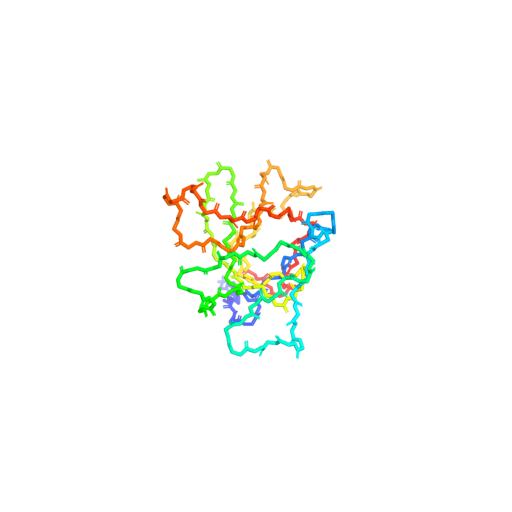
ATOM 550 C C . SER A 1 72 ? -3.579 -6.397 -2.824 1.00 91.44 72 SER A C 1
ATOM 552 O O . SER A 1 72 ? -4.568 -6.002 -2.210 1.00 91.44 72 SER A O 1
ATOM 554 N N . LEU A 1 73 ? -3.371 -6.098 -4.092 1.00 87.25 73 LEU A N 1
ATOM 555 C CA . LEU A 1 73 ? -4.288 -5.344 -4.920 1.00 87.25 73 LEU A CA 1
ATOM 556 C C . LEU A 1 73 ? -5.441 -6.249 -5.363 1.00 87.25 73 LEU A C 1
ATOM 558 O O . LEU A 1 73 ? -5.276 -7.119 -6.208 1.00 87.25 73 LEU A O 1
ATOM 562 N N . ILE A 1 74 ? -6.603 -6.048 -4.742 1.00 86.31 74 ILE A N 1
ATOM 563 C CA . ILE A 1 74 ? -7.815 -6.865 -4.931 1.00 86.31 74 ILE A CA 1
ATOM 564 C C . ILE A 1 74 ? -8.836 -6.198 -5.861 1.00 86.31 74 ILE A C 1
ATOM 566 O O . ILE A 1 74 ? -9.816 -6.810 -6.278 1.00 86.31 74 ILE A O 1
ATOM 570 N N . HIS A 1 75 ? -8.645 -4.908 -6.146 1.00 82.19 75 HIS A N 1
ATOM 571 C CA . HIS A 1 75 ? -9.409 -4.157 -7.135 1.00 82.19 75 HIS A CA 1
ATOM 572 C C . HIS A 1 75 ? -8.604 -2.945 -7.610 1.00 82.19 75 HIS A C 1
ATOM 574 O O . HIS A 1 75 ? -7.669 -2.541 -6.930 1.00 82.19 75 HIS A O 1
ATOM 580 N N . ASN A 1 76 ? -9.017 -2.271 -8.689 1.00 79.06 76 ASN A N 1
ATOM 581 C CA . ASN A 1 76 ? -8.305 -1.103 -9.255 1.00 79.06 76 ASN A CA 1
ATOM 582 C C . ASN A 1 76 ? -7.991 0.012 -8.249 1.00 79.06 76 ASN A C 1
ATOM 584 O O . ASN A 1 76 ? -7.102 0.826 -8.473 1.00 79.06 76 ASN A O 1
ATOM 588 N N . ARG A 1 77 ? -8.751 0.074 -7.154 1.00 85.88 77 ARG A N 1
ATOM 589 C CA . ARG A 1 77 ? -8.613 1.083 -6.103 1.00 85.88 77 ARG A CA 1
ATOM 590 C C . ARG A 1 77 ? -8.587 0.499 -4.700 1.00 85.88 77 ARG A C 1
ATOM 592 O O . ARG A 1 77 ? -8.745 1.257 -3.749 1.00 85.88 77 ARG A O 1
ATOM 599 N N . HIS A 1 78 ? -8.448 -0.816 -4.557 1.00 88.81 78 HIS A N 1
ATOM 600 C CA . HIS A 1 78 ? -8.529 -1.458 -3.251 1.00 88.81 78 HIS A CA 1
ATOM 601 C C . HIS A 1 78 ? -7.346 -2.388 -3.014 1.00 88.81 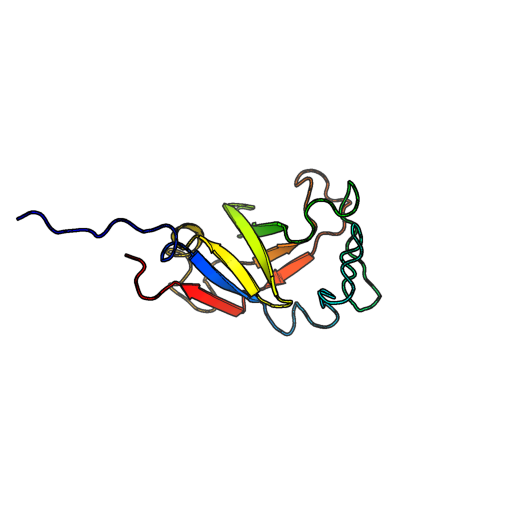78 HIS A C 1
ATOM 603 O O . HIS A 1 78 ? -7.124 -3.325 -3.779 1.00 88.81 78 HIS A O 1
ATOM 609 N N . ILE A 1 79 ? -6.639 -2.133 -1.916 1.00 92.38 79 ILE A N 1
ATOM 610 C CA . ILE A 1 79 ? -5.611 -3.009 -1.359 1.00 92.38 79 ILE A CA 1
ATOM 611 C C . ILE A 1 79 ? -6.185 -3.713 -0.134 1.00 92.38 79 ILE A C 1
ATOM 613 O O . ILE A 1 79 ? -6.854 -3.085 0.688 1.00 92.38 79 ILE A O 1
ATOM 617 N N . LEU A 1 80 ? -5.896 -4.999 0.003 1.00 93.19 80 LEU A N 1
ATOM 618 C CA . LEU A 1 80 ? -6.077 -5.771 1.221 1.00 93.19 80 LEU A CA 1
ATOM 619 C C . LEU A 1 80 ? -4.749 -5.829 1.983 1.00 93.19 80 LEU A C 1
ATOM 621 O O . LEU A 1 80 ? -3.706 -6.104 1.396 1.00 93.19 80 LEU A O 1
ATOM 625 N N . THR A 1 81 ? -4.771 -5.559 3.282 1.00 94.31 81 THR A N 1
ATOM 626 C CA . THR A 1 81 ? -3.607 -5.660 4.176 1.00 94.31 81 THR A CA 1
ATOM 627 C C . THR A 1 81 ? -4.062 -6.098 5.572 1.00 94.31 81 THR A C 1
ATOM 629 O O . THR A 1 81 ? -5.248 -6.346 5.791 1.00 94.31 81 THR A O 1
ATOM 632 N N . ALA A 1 82 ? -3.146 -6.177 6.534 1.00 92.94 82 ALA A N 1
ATOM 633 C CA . ALA A 1 82 ? -3.474 -6.454 7.927 1.00 92.94 82 ALA A CA 1
ATOM 634 C C . ALA A 1 82 ? -3.802 -5.165 8.702 1.00 92.94 82 ALA A C 1
ATOM 636 O O . ALA A 1 82 ? -3.117 -4.151 8.570 1.00 92.94 82 ALA A O 1
ATOM 637 N N . ALA A 1 83 ? -4.793 -5.211 9.590 1.00 89.62 83 ALA A N 1
ATOM 638 C CA . ALA A 1 83 ? -5.179 -4.101 10.457 1.00 89.62 83 ALA A CA 1
ATOM 639 C C . ALA A 1 83 ? -4.008 -3.582 11.299 1.00 89.62 83 ALA A C 1
ATOM 641 O O . ALA A 1 83 ? -3.774 -2.372 11.339 1.00 89.62 83 ALA A O 1
ATOM 642 N N . ARG A 1 84 ? -3.187 -4.481 11.859 1.00 89.25 84 ARG A N 1
ATOM 643 C CA . ARG A 1 84 ? -1.974 -4.120 12.614 1.00 89.25 84 ARG A CA 1
ATOM 644 C C . ARG A 1 84 ? -0.979 -3.240 11.858 1.00 89.25 84 ARG A C 1
ATOM 646 O O . ARG A 1 84 ? -0.257 -2.480 12.492 1.00 89.25 84 ARG A O 1
ATOM 653 N N . CYS A 1 85 ? -0.965 -3.289 10.526 1.00 90.31 85 CYS A N 1
ATOM 654 C CA . CYS A 1 85 ? -0.106 -2.422 9.720 1.00 90.31 85 CYS A CA 1
ATOM 655 C C . CYS A 1 85 ? -0.533 -0.950 9.785 1.00 90.31 85 CYS A C 1
ATOM 657 O O . CYS A 1 85 ? 0.292 -0.054 9.620 1.00 90.31 85 CYS A O 1
ATOM 659 N N . VAL A 1 86 ? -1.821 -0.681 10.011 1.00 86.69 86 VAL A N 1
ATOM 660 C CA . VAL A 1 86 ? -2.415 0.644 9.791 1.00 86.69 86 VAL A CA 1
ATOM 661 C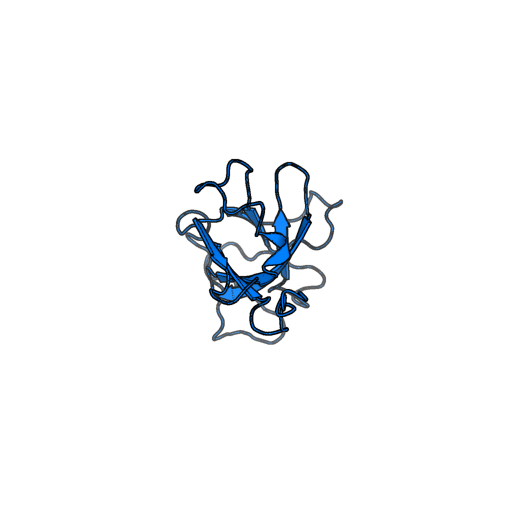 C . VAL A 1 86 ? -3.160 1.222 10.991 1.00 86.69 86 VAL A C 1
ATOM 663 O O . VAL A 1 86 ? -3.482 2.405 10.954 1.00 86.69 86 VAL A O 1
ATOM 666 N N . LEU A 1 87 ? -3.361 0.462 12.073 1.00 81.94 87 LEU A N 1
ATOM 667 C CA . LEU A 1 87 ? -3.981 0.930 13.326 1.00 81.94 87 LEU A CA 1
ATOM 668 C C . LEU A 1 87 ? -3.436 2.279 13.806 1.00 81.94 87 LEU A C 1
ATOM 670 O O . LEU A 1 87 ? -4.195 3.206 14.056 1.00 81.94 87 LEU A O 1
ATOM 674 N N . ASN A 1 88 ? -2.111 2.424 13.852 1.00 75.06 88 ASN A N 1
ATOM 675 C CA . ASN A 1 88 ? -1.451 3.641 14.341 1.00 75.06 88 ASN A CA 1
ATOM 676 C C . ASN A 1 88 ? -1.335 4.744 13.272 1.00 75.06 88 ASN A C 1
ATOM 678 O O . ASN A 1 88 ? -0.620 5.732 13.456 1.00 75.06 88 ASN A O 1
ATOM 682 N N . LYS A 1 89 ? -1.971 4.550 12.113 1.00 70.19 89 LYS A N 1
ATOM 683 C CA . LYS A 1 89 ? -1.962 5.469 10.969 1.00 70.19 89 LYS A CA 1
ATOM 684 C C . LYS A 1 89 ? -3.363 6.028 10.675 1.00 70.19 89 LYS A C 1
ATOM 686 O O . LYS A 1 89 ? -3.482 6.871 9.796 1.00 70.19 89 LYS A O 1
ATOM 691 N N . THR A 1 90 ? -4.404 5.604 11.401 1.00 63.94 90 THR A N 1
ATOM 692 C CA . THR A 1 90 ? -5.802 6.040 11.198 1.00 63.94 90 THR A CA 1
ATOM 693 C C . THR A 1 90 ? -6.170 7.344 11.908 1.00 63.94 90 THR A C 1
ATOM 695 O O . THR A 1 90 ? -7.213 7.921 11.616 1.00 63.94 90 THR A O 1
ATOM 698 N N . SER A 1 91 ? -5.334 7.836 12.827 1.00 55.62 91 SER A N 1
ATOM 699 C CA . SER A 1 91 ? -5.679 8.928 13.753 1.00 55.62 91 SER A CA 1
ATOM 700 C C . SER A 1 91 ? -5.807 10.319 13.105 1.00 55.62 91 SER A C 1
ATOM 702 O O . SER A 1 91 ? -6.041 11.307 13.798 1.00 55.62 91 SER A O 1
ATOM 704 N N . THR A 1 92 ? -5.605 10.453 11.792 1.00 55.34 92 THR A N 1
ATOM 705 C CA . THR A 1 92 ? -5.822 11.696 11.032 1.00 55.34 92 THR A CA 1
ATOM 706 C C . THR A 1 92 ? -6.106 11.322 9.573 1.00 55.34 92 THR A C 1
ATOM 708 O O . THR A 1 92 ? -5.419 10.451 9.049 1.00 55.34 92 THR A O 1
ATOM 711 N N . PHE A 1 93 ? -7.094 11.940 8.912 1.00 53.62 93 PHE A N 1
ATOM 712 C CA . PHE A 1 93 ? -7.275 11.833 7.455 1.00 53.62 93 PHE A CA 1
ATOM 713 C C . PHE A 1 93 ? -7.195 13.223 6.801 1.00 53.62 93 PHE A C 1
ATOM 715 O O . PHE A 1 93 ? -7.994 14.086 7.167 1.00 53.62 93 PHE A O 1
ATOM 722 N N . PRO A 1 94 ? -6.265 13.442 5.847 1.00 53.62 94 PRO A N 1
ATOM 723 C CA . PRO A 1 94 ? -5.212 12.506 5.439 1.00 53.62 94 PRO A CA 1
ATOM 724 C C . PRO A 1 94 ? -4.229 12.231 6.599 1.00 53.62 94 PRO A C 1
ATOM 726 O O . PRO A 1 94 ? -4.056 13.084 7.475 1.00 53.62 94 PRO A O 1
ATOM 729 N N . PRO A 1 95 ? -3.623 11.033 6.671 1.00 55.56 95 PRO A N 1
ATOM 730 C CA . PRO A 1 95 ? -2.671 10.712 7.730 1.00 55.56 95 PRO A CA 1
ATOM 731 C C . PRO A 1 95 ? -1.538 11.739 7.765 1.00 55.56 95 PRO A C 1
ATOM 733 O O . PRO A 1 95 ? -0.980 12.096 6.734 1.00 55.56 95 PRO A O 1
ATOM 736 N N . LYS A 1 96 ? -1.142 12.183 8.970 1.00 50.66 96 LYS A N 1
ATOM 737 C CA . LYS A 1 96 ? 0.016 13.084 9.201 1.00 50.66 96 LYS A CA 1
ATOM 738 C C . LYS A 1 96 ? 1.349 12.539 8.654 1.00 50.66 96 LYS A C 1
ATOM 740 O O . LYS A 1 96 ? 2.370 13.218 8.706 1.00 50.66 96 LYS A O 1
ATOM 745 N N . ARG A 1 97 ? 1.369 11.282 8.211 1.00 58.28 97 ARG A N 1
ATOM 746 C CA . ARG A 1 97 ? 2.480 10.619 7.533 1.00 58.28 97 ARG A CA 1
ATOM 747 C C . ARG A 1 97 ? 2.008 10.315 6.119 1.00 58.28 97 ARG A C 1
ATOM 749 O O . ARG A 1 97 ? 0.913 9.781 5.977 1.00 58.28 97 ARG A O 1
ATOM 756 N N . GLU A 1 98 ? 2.838 10.631 5.129 1.00 74.00 98 GLU A N 1
ATOM 757 C CA . GLU A 1 98 ? 2.643 10.330 3.706 1.00 74.00 98 GLU A CA 1
ATOM 758 C C . GLU A 1 98 ? 2.527 8.815 3.491 1.00 74.00 98 GLU A C 1
ATOM 760 O O . GLU A 1 98 ? 3.483 8.153 3.107 1.00 74.00 98 GLU A O 1
ATOM 765 N N . LEU A 1 99 ? 1.375 8.238 3.828 1.00 87.12 99 LEU A N 1
ATOM 766 C CA . LEU A 1 99 ? 1.072 6.847 3.549 1.00 87.12 99 LEU A CA 1
ATOM 767 C C . LEU A 1 99 ? 0.713 6.742 2.072 1.00 87.12 99 LEU A C 1
ATOM 769 O O . LEU A 1 99 ? -0.266 7.335 1.610 1.00 87.12 99 LEU A O 1
ATOM 773 N N . TYR A 1 100 ? 1.477 5.937 1.354 1.00 90.50 100 TYR A N 1
ATOM 774 C CA . TYR A 1 100 ? 1.192 5.593 -0.027 1.00 90.50 100 TYR A CA 1
ATOM 775 C C . TYR A 1 100 ? 1.425 4.105 -0.250 1.00 90.50 100 TYR A C 1
ATOM 777 O O . TYR A 1 100 ? 2.062 3.409 0.542 1.00 90.50 100 TYR A O 1
ATOM 785 N N . VAL A 1 101 ? 0.852 3.610 -1.335 1.00 91.31 101 VAL A N 1
ATOM 786 C CA . VAL A 1 101 ? 1.026 2.238 -1.788 1.00 91.31 101 VAL A CA 1
ATOM 787 C C . VAL A 1 101 ? 1.904 2.263 -3.021 1.00 91.31 101 VAL A C 1
ATOM 789 O O . VAL A 1 101 ? 1.597 2.969 -3.978 1.00 91.31 101 VAL A O 1
ATOM 792 N N . ARG A 1 102 ? 2.982 1.489 -3.005 1.00 89.56 102 ARG A N 1
ATOM 793 C CA . ARG A 1 102 ? 3.843 1.271 -4.157 1.00 89.56 102 ARG A CA 1
ATOM 794 C C . ARG A 1 102 ? 3.475 -0.039 -4.849 1.00 89.56 102 ARG A C 1
ATOM 796 O O . ARG A 1 102 ? 3.384 -1.077 -4.196 1.00 89.56 102 ARG A O 1
ATOM 803 N N . LEU A 1 103 ? 3.257 0.025 -6.160 1.00 85.44 103 LEU A N 1
ATOM 804 C CA . LEU A 1 103 ? 2.967 -1.124 -7.022 1.00 85.44 103 LEU A CA 1
ATOM 805 C C . LEU A 1 103 ? 4.081 -1.327 -8.050 1.00 85.44 103 LEU A C 1
ATOM 807 O O . LEU A 1 103 ? 4.691 -0.352 -8.493 1.00 85.44 103 LEU A O 1
ATOM 811 N N . GLY A 1 104 ? 4.294 -2.584 -8.450 1.00 78.56 104 GLY A N 1
ATOM 812 C CA . GLY A 1 104 ? 5.331 -2.971 -9.416 1.00 78.56 104 GLY A CA 1
ATOM 813 C C . GLY A 1 104 ? 6.756 -2.939 -8.869 1.00 78.56 104 GLY A C 1
ATOM 814 O O . GLY A 1 104 ? 7.704 -2.988 -9.642 1.00 78.56 104 GLY A O 1
ATOM 815 N N . GLU A 1 105 ? 6.896 -2.832 -7.550 1.00 81.06 105 GLU A N 1
ATOM 816 C CA . GLU A 1 105 ? 8.178 -2.929 -6.863 1.00 81.06 105 GLU A CA 1
ATOM 817 C C . GLU A 1 105 ? 8.625 -4.390 -6.775 1.00 81.06 105 GLU A C 1
ATOM 819 O O . GLU A 1 105 ? 7.814 -5.278 -6.508 1.00 81.06 105 GLU A O 1
ATOM 824 N N . TYR A 1 106 ? 9.918 -4.617 -6.969 1.00 78.12 106 TYR A N 1
ATOM 825 C CA . TYR A 1 106 ? 10.539 -5.941 -6.905 1.00 78.12 106 TYR A CA 1
ATOM 826 C C . TYR A 1 106 ? 11.880 -5.886 -6.175 1.00 78.12 106 TYR A C 1
ATOM 828 O O . TYR A 1 106 ? 12.172 -6.756 -5.359 1.00 78.12 106 TYR A O 1
ATOM 836 N N . ASP A 1 107 ? 12.660 -4.835 -6.428 1.00 81.12 107 ASP A N 1
ATOM 837 C CA . ASP A 1 107 ? 13.934 -4.589 -5.772 1.00 81.12 107 ASP A CA 1
ATOM 838 C C . ASP A 1 107 ? 14.017 -3.117 -5.360 1.00 81.12 107 ASP A C 1
ATOM 840 O O . ASP A 1 107 ? 14.277 -2.234 -6.173 1.00 81.12 107 ASP A O 1
ATOM 844 N N . PHE A 1 108 ? 13.865 -2.869 -4.058 1.00 83.50 108 PHE A N 1
ATOM 845 C CA . PHE A 1 108 ? 13.927 -1.528 -3.476 1.00 83.50 108 PHE A CA 1
ATOM 846 C C . PHE A 1 108 ? 15.292 -0.836 -3.649 1.00 83.50 108 PHE A C 1
ATOM 848 O O . PHE A 1 108 ? 15.397 0.370 -3.396 1.00 83.50 108 PHE A O 1
ATOM 855 N N . LEU A 1 109 ? 16.345 -1.575 -4.016 1.00 84.75 109 LEU A N 1
ATOM 856 C CA . LEU A 1 109 ? 17.666 -1.023 -4.312 1.00 84.75 109 LEU A CA 1
ATOM 857 C C . LEU A 1 109 ? 17.766 -0.531 -5.764 1.00 84.75 109 LEU A C 1
ATOM 859 O O . LEU A 1 109 ? 18.531 0.398 -6.041 1.00 84.75 109 LEU A O 1
ATOM 863 N N . ASP A 1 110 ? 16.973 -1.102 -6.671 1.00 81.31 110 ASP A N 1
ATOM 864 C CA . ASP A 1 110 ? 16.948 -0.756 -8.088 1.00 81.31 110 ASP A CA 1
ATOM 865 C C . ASP A 1 110 ? 15.973 0.396 -8.370 1.00 81.31 110 ASP A C 1
ATOM 867 O O . ASP A 1 110 ? 14.794 0.219 -8.665 1.00 81.31 110 ASP A O 1
ATOM 871 N N . LYS A 1 111 ? 16.505 1.619 -8.348 1.00 76.50 111 LYS A N 1
ATOM 872 C CA . LYS A 1 111 ? 15.741 2.842 -8.653 1.00 76.50 111 LYS A CA 1
ATOM 873 C C . LYS A 1 111 ? 15.512 3.084 -10.146 1.00 76.50 111 LYS A C 1
ATOM 875 O O . LYS A 1 111 ? 14.975 4.127 -10.513 1.00 76.50 111 LYS A O 1
ATOM 880 N N . THR A 1 112 ? 15.998 2.201 -11.018 1.00 72.75 112 THR A N 1
ATOM 881 C CA . THR A 1 112 ? 15.825 2.347 -12.471 1.00 72.75 112 THR A CA 1
ATOM 882 C C . THR A 1 112 ? 14.497 1.767 -12.957 1.00 72.75 112 THR A C 1
ATOM 884 O O . THR A 1 112 ? 14.090 2.019 -14.097 1.00 72.75 112 THR A O 1
ATOM 887 N N . ARG A 1 113 ? 13.803 1.018 -12.088 1.00 68.44 113 ARG A N 1
ATOM 888 C CA . ARG A 1 113 ? 12.499 0.419 -12.368 1.00 68.44 113 ARG A CA 1
ATOM 889 C C . ARG A 1 113 ? 11.381 1.458 -12.372 1.00 68.44 113 ARG A C 1
ATOM 891 O O . ARG A 1 113 ? 11.551 2.629 -12.048 1.00 68.44 113 ARG A O 1
ATOM 898 N N . LYS A 1 114 ? 10.231 1.025 -12.891 1.00 71.00 114 LYS A N 1
ATOM 899 C CA . LYS A 1 114 ? 9.032 1.855 -13.041 1.00 71.00 114 LYS A CA 1
ATOM 900 C C . LYS A 1 114 ? 7.992 1.463 -12.003 1.00 71.00 114 LYS A C 1
ATOM 902 O O . LYS A 1 114 ? 6.901 1.021 -12.357 1.00 71.00 114 LYS A O 1
ATOM 907 N N . GLU A 1 115 ? 8.312 1.624 -10.728 1.00 78.69 115 GLU A N 1
ATOM 908 C CA . GLU A 1 115 ? 7.310 1.539 -9.676 1.00 78.69 115 GLU A CA 1
ATOM 909 C C . GLU A 1 115 ? 6.311 2.706 -9.759 1.00 78.69 115 GLU A C 1
ATOM 911 O O . GLU A 1 115 ? 6.592 3.790 -10.281 1.00 78.69 115 GLU A O 1
ATOM 916 N N . ARG A 1 116 ? 5.114 2.504 -9.205 1.00 82.19 116 ARG A N 1
ATOM 917 C CA . ARG A 1 116 ? 4.124 3.577 -9.046 1.00 82.19 116 ARG A CA 1
ATOM 918 C C . ARG A 1 116 ? 3.751 3.763 -7.592 1.00 82.19 116 ARG A C 1
ATOM 920 O O . ARG A 1 116 ? 3.228 2.845 -6.969 1.00 82.19 116 ARG A O 1
ATOM 927 N N . ASN A 1 117 ? 3.939 4.981 -7.093 1.00 86.56 117 ASN A N 1
ATOM 928 C CA . ASN A 1 117 ? 3.491 5.402 -5.770 1.00 86.56 117 ASN A CA 1
ATOM 929 C C . ASN A 1 117 ? 2.086 6.010 -5.877 1.00 86.56 117 ASN A C 1
ATOM 931 O O . ASN A 1 117 ? 1.877 6.996 -6.582 1.00 86.56 117 ASN A O 1
ATOM 935 N N . ILE 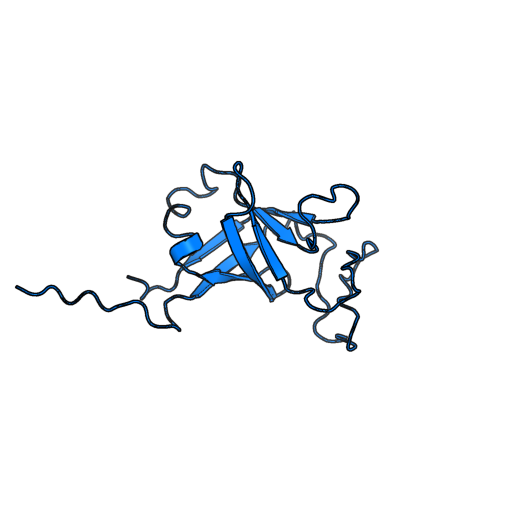A 1 118 ? 1.120 5.414 -5.185 1.00 87.00 118 ILE A N 1
ATOM 936 C CA . ILE A 1 118 ? -0.300 5.764 -5.244 1.00 87.00 118 ILE A CA 1
ATOM 937 C C . ILE A 1 118 ? -0.758 6.217 -3.863 1.00 87.00 118 ILE A C 1
ATOM 939 O O . ILE A 1 118 ? -0.602 5.500 -2.874 1.00 87.00 118 ILE A O 1
ATOM 943 N N . LEU A 1 119 ? -1.358 7.404 -3.793 1.00 88.00 119 LEU A N 1
ATOM 944 C CA . LEU A 1 119 ? -1.824 7.969 -2.532 1.00 88.00 119 LEU A CA 1
ATOM 945 C C . LEU A 1 119 ? -3.018 7.194 -1.968 1.00 88.00 119 LEU A C 1
ATOM 947 O O . LEU A 1 119 ? -3.898 6.728 -2.701 1.00 88.00 119 LEU A O 1
ATOM 951 N N . VAL A 1 120 ? -3.068 7.106 -0.640 1.00 89.06 120 VAL A N 1
ATOM 952 C CA . VAL A 1 120 ? -4.190 6.513 0.089 1.00 89.06 120 VAL A CA 1
ATOM 953 C C . VAL A 1 120 ? -5.284 7.554 0.325 1.00 89.06 120 VAL A C 1
ATOM 955 O O . VAL A 1 120 ? -5.034 8.625 0.864 1.00 89.06 120 VAL A O 1
ATOM 958 N N . GLU A 1 121 ? -6.516 7.213 -0.050 1.00 86.88 121 GLU A N 1
ATOM 959 C CA . GLU A 1 121 ? -7.717 8.026 0.187 1.00 86.88 121 GLU A CA 1
ATOM 960 C C . GLU A 1 121 ? -8.370 7.680 1.530 1.00 86.88 121 GLU A C 1
ATOM 962 O O . GLU A 1 121 ? -8.789 8.563 2.274 1.00 86.88 121 GLU A O 1
ATOM 967 N N . ARG A 1 122 ? -8.483 6.382 1.844 1.00 88.00 122 ARG A N 1
ATOM 968 C CA . ARG A 1 122 ? -9.149 5.900 3.062 1.00 88.00 122 ARG A CA 1
ATOM 969 C C . ARG A 1 122 ? -8.579 4.561 3.517 1.00 88.00 122 ARG A C 1
ATOM 971 O O . ARG A 1 122 ? -8.216 3.730 2.693 1.00 88.00 122 ARG A O 1
ATOM 978 N N . ILE A 1 123 ? -8.579 4.325 4.824 1.00 90.06 123 ILE A N 1
ATOM 979 C CA . ILE A 1 123 ? -8.291 3.026 5.445 1.00 90.06 123 ILE A CA 1
ATOM 980 C C . ILE A 1 123 ? -9.571 2.563 6.144 1.00 90.06 123 ILE A C 1
ATOM 982 O O . ILE A 1 123 ? -10.189 3.341 6.866 1.00 90.06 123 ILE A O 1
ATOM 986 N N . ILE A 1 124 ? -9.985 1.324 5.896 1.00 90.50 124 ILE A N 1
ATOM 987 C CA . ILE A 1 124 ? -11.234 0.729 6.380 1.00 90.50 124 ILE A CA 1
ATOM 988 C C . ILE A 1 124 ? -10.863 -0.532 7.161 1.00 90.50 124 ILE A C 1
ATOM 990 O O . ILE A 1 124 ? -10.697 -1.608 6.579 1.00 90.50 124 ILE A O 1
ATOM 994 N N . ILE A 1 125 ? -10.656 -0.361 8.466 1.00 88.44 125 ILE A N 1
ATOM 995 C CA . ILE A 1 125 ? -10.388 -1.461 9.398 1.00 88.44 125 ILE A CA 1
ATOM 996 C C . ILE A 1 125 ? -11.701 -2.195 9.677 1.00 88.44 125 ILE A C 1
ATOM 998 O O . ILE A 1 125 ? -12.752 -1.560 9.752 1.00 88.44 125 ILE A O 1
ATOM 1002 N N . HIS A 1 126 ? -11.640 -3.520 9.805 1.00 85.75 126 HIS A N 1
ATOM 1003 C CA . HIS A 1 126 ? -12.795 -4.323 10.192 1.00 85.75 126 HIS A CA 1
ATOM 1004 C C . HIS A 1 126 ? -13.336 -3.883 11.562 1.00 85.75 126 HIS A C 1
ATOM 1006 O O . HIS A 1 126 ? -12.566 -3.709 12.504 1.00 85.75 126 HIS A O 1
ATOM 1012 N N . GLU A 1 127 ? -14.655 -3.739 11.687 1.00 85.62 127 GLU A N 1
ATOM 1013 C CA . GLU A 1 127 ? -15.313 -3.189 12.885 1.00 85.62 127 GLU A CA 1
ATOM 1014 C C . GLU A 1 127 ? -15.038 -4.020 14.150 1.00 85.62 127 GLU A C 1
ATOM 1016 O O . GLU A 1 127 ? -14.840 -3.471 15.229 1.00 85.62 127 GLU A O 1
ATOM 1021 N N . ASP A 1 128 ? -14.938 -5.343 13.999 1.00 85.19 128 ASP A N 1
ATOM 1022 C CA . ASP A 1 128 ? -14.619 -6.270 15.095 1.00 85.19 128 ASP A CA 1
ATOM 1023 C C . ASP A 1 128 ? -13.118 -6.459 15.370 1.00 85.19 128 ASP A C 1
ATOM 1025 O O . ASP A 1 128 ? -12.748 -7.361 16.128 1.00 85.19 128 ASP A O 1
ATOM 1029 N N . TYR A 1 129 ? -12.230 -5.688 14.736 1.00 81.25 129 TYR A N 1
ATOM 1030 C CA . TYR A 1 129 ? -10.810 -5.738 15.081 1.00 81.25 129 TYR A CA 1
ATOM 1031 C C . TYR A 1 129 ? -10.588 -5.081 16.451 1.00 81.25 129 TYR A C 1
ATOM 1033 O O . TYR A 1 129 ? -10.990 -3.936 16.660 1.00 81.25 129 TYR A O 1
ATOM 1041 N N . LYS A 1 130 ? -9.954 -5.804 17.380 1.00 72.06 130 LYS A N 1
ATOM 1042 C CA . LYS A 1 130 ? -9.703 -5.359 18.756 1.00 72.06 130 LYS A CA 1
ATOM 1043 C C . LYS A 1 130 ? -8.222 -5.393 19.094 1.00 72.06 130 LYS A C 1
ATOM 1045 O O . LYS A 1 130 ? -7.527 -6.295 18.578 1.00 72.06 130 LYS A O 1
#

InterPro domains:
  IPR001254 Serine proteases, trypsin domain [PF00089] (52-129)
  IPR001254 Serine proteases, trypsin domain [PS50240] (41-130)
  IPR009003 Peptidase S1, PA clan [SSF50494] (51-129)
  IPR051487 Serine/Threonine Proteases with Immune and Developmental Roles [PTHR24256] (50-130)

Radius of gyration: 16.1 Å; chains: 1; bounding box: 33×29×59 Å

Organism: Artemia franciscana (NCBI:txid6661)

Secondary structure (DSSP, 8-state):
---------TTTTEEEEEEPTTTTTT--B-SS---TT---BSSS-----SSTTSSTTEEEEEETTEEEEEEEEEETTEEEEEHHHHGGG-SSSS-SS--EEEES-S-TT-TTS--EEEEEEEEEE-TT--